Protein AF-A0A5M7BKN8-F1 (afdb_monomer)

pLDDT: mean 90.54, std 12.96, range [47.34, 98.62]

Secondary structure (DSSP, 8-state):
--PPTT---EEEEETTEEEEEPTTS---TT-EEEBTTS-EEEPP---TTGGGSPB-HHHHHHHHHHHHHHHHHHHHH--

InterPro domains:
  IPR031795 Putative zinc-finger containing protein [PF16827] (11-68)

Nearest PDB structures 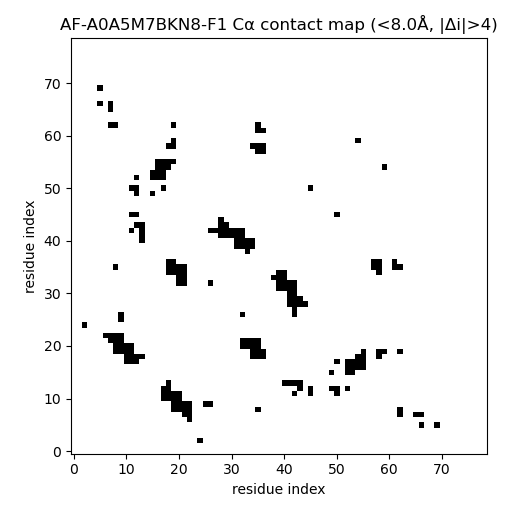(foldseek):
  8qyu-assembly1_A  TM=5.968E-01  e=4.974E+00  Bos taurus
  2xk0-assembly1_A  TM=4.625E-01  e=8.615E+00  Drosophila melanogaster

Organism: Saccharopolyspora hirsuta (NCBI:txid1837)

Structure (mmCIF, N/CA/C/O backbone):
data_AF-A0A5M7BKN8-F1
#
_entry.id   AF-A0A5M7BKN8-F1
#
loop_
_atom_site.group_PDB
_atom_site.id
_atom_site.type_symbol
_atom_site.label_atom_id
_at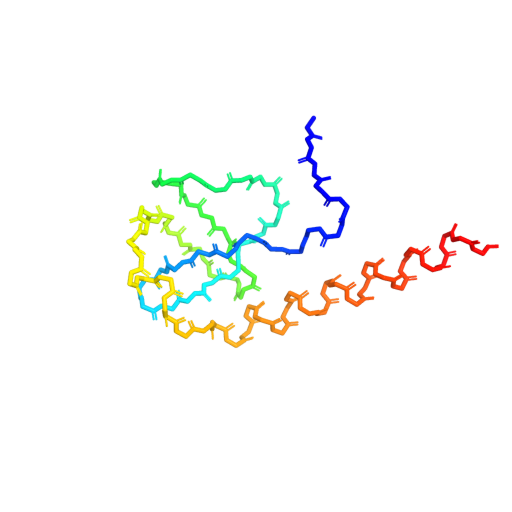om_site.label_alt_id
_atom_site.label_comp_id
_atom_site.label_asym_id
_atom_site.label_entity_id
_atom_site.label_seq_id
_atom_site.pdbx_PDB_ins_code
_atom_site.Cartn_x
_atom_site.Cartn_y
_atom_site.Cartn_z
_atom_site.occupancy
_atom_site.B_iso_or_equiv
_atom_site.auth_seq_id
_atom_site.auth_comp_id
_atom_site.auth_asym_id
_atom_site.auth_atom_id
_atom_site.pdbx_PDB_model_num
ATOM 1 N N . MET A 1 1 ? 12.250 15.214 -5.319 1.00 47.78 1 MET A N 1
ATOM 2 C CA . MET A 1 1 ? 11.233 14.202 -4.960 1.00 47.78 1 MET A CA 1
ATOM 3 C C . MET A 1 1 ? 11.901 12.840 -5.037 1.00 47.78 1 MET A C 1
ATOM 5 O O . MET A 1 1 ? 12.439 12.520 -6.085 1.00 47.78 1 MET A O 1
ATOM 9 N N . PHE A 1 2 ? 11.967 12.099 -3.930 1.00 47.81 2 PHE A N 1
ATOM 10 C CA . PHE A 1 2 ? 12.526 10.743 -3.905 1.00 47.81 2 PHE A CA 1
ATOM 11 C C . PHE A 1 2 ? 11.395 9.756 -4.216 1.00 47.81 2 PHE A C 1
ATOM 13 O O . PHE A 1 2 ? 10.582 9.463 -3.343 1.00 47.81 2 PHE A O 1
ATOM 20 N N . GLN A 1 3 ? 11.323 9.266 -5.452 1.00 56.19 3 GLN A N 1
ATOM 21 C CA . GLN A 1 3 ? 10.674 7.986 -5.723 1.00 56.19 3 GLN A CA 1
ATOM 22 C C . GLN A 1 3 ? 11.773 6.923 -5.629 1.00 56.19 3 GLN A C 1
ATOM 24 O O . GLN A 1 3 ? 12.745 7.010 -6.382 1.00 56.19 3 GLN A O 1
ATOM 29 N N . PRO A 1 4 ? 11.703 5.969 -4.684 1.00 58.62 4 PRO A N 1
ATOM 30 C CA . PRO A 1 4 ? 12.657 4.871 -4.654 1.00 58.62 4 PRO A CA 1
ATOM 31 C C . PRO A 1 4 ? 12.533 4.099 -5.967 1.00 58.62 4 PRO A C 1
ATOM 33 O O . PRO A 1 4 ? 11.422 3.717 -6.345 1.00 58.62 4 PRO A O 1
ATOM 36 N N . ALA A 1 5 ? 13.649 3.880 -6.663 1.00 69.44 5 ALA A N 1
ATOM 37 C CA . ALA A 1 5 ? 13.672 2.994 -7.821 1.00 69.44 5 ALA A CA 1
ATOM 38 C C . ALA A 1 5 ? 13.012 1.654 -7.440 1.00 69.44 5 ALA A C 1
ATOM 40 O O . ALA A 1 5 ? 13.344 1.070 -6.408 1.00 69.44 5 ALA A O 1
ATOM 41 N N . GLY A 1 6 ? 12.031 1.211 -8.230 1.00 80.62 6 GLY A N 1
ATOM 42 C CA . GLY A 1 6 ? 11.322 -0.052 -8.000 1.00 80.62 6 GLY A CA 1
ATOM 43 C C . GLY A 1 6 ? 10.149 -0.010 -7.010 1.00 80.62 6 GLY A C 1
ATOM 44 O O . GLY A 1 6 ? 9.574 -1.060 -6.723 1.00 80.62 6 GLY A O 1
ATOM 45 N N . LEU A 1 7 ? 9.736 1.155 -6.493 1.00 90.69 7 LEU A N 1
ATOM 46 C CA . LEU A 1 7 ? 8.503 1.231 -5.701 1.00 90.69 7 LEU A CA 1
ATOM 47 C C . LEU A 1 7 ? 7.265 1.027 -6.591 1.00 90.69 7 LEU A C 1
ATOM 49 O O . LEU A 1 7 ? 6.932 1.874 -7.415 1.00 90.69 7 LEU A O 1
ATOM 53 N N . VAL A 1 8 ? 6.538 -0.068 -6.367 1.00 95.62 8 VAL A N 1
ATOM 54 C CA . VAL A 1 8 ? 5.343 -0.419 -7.160 1.00 95.62 8 VAL A CA 1
ATOM 55 C C . VAL A 1 8 ? 4.018 -0.124 -6.460 1.00 95.62 8 VAL A C 1
ATOM 57 O O . VAL A 1 8 ? 2.991 -0.020 -7.131 1.00 95.62 8 VAL A O 1
ATOM 60 N N . ALA A 1 9 ? 4.023 0.020 -5.130 1.00 96.94 9 ALA A N 1
ATOM 61 C CA . ALA A 1 9 ? 2.828 0.299 -4.339 1.00 96.94 9 ALA A CA 1
ATOM 62 C C . ALA A 1 9 ? 3.158 0.863 -2.950 1.00 96.94 9 ALA A C 1
ATOM 64 O O . ALA A 1 9 ? 4.160 0.481 -2.342 1.00 96.94 9 ALA A O 1
ATOM 65 N N . TYR A 1 10 ? 2.248 1.668 -2.395 1.00 97.06 10 TYR A N 1
ATOM 66 C CA . TYR A 1 10 ? 2.179 1.900 -0.949 1.00 97.06 10 TYR A CA 1
ATOM 67 C C . TYR A 1 10 ? 1.066 1.054 -0.341 1.00 97.06 10 TYR A C 1
ATOM 69 O O . TYR A 1 10 ? -0.104 1.265 -0.636 1.00 97.06 10 TYR A O 1
ATOM 77 N N . TRP A 1 11 ? 1.401 0.119 0.541 1.00 97.44 11 TRP A N 1
ATOM 78 C CA . TRP A 1 11 ? 0.394 -0.717 1.192 1.00 97.44 11 TRP A CA 1
ATOM 79 C C . TRP A 1 11 ? -0.306 0.030 2.322 1.00 97.44 11 TRP A C 1
ATOM 81 O O . TRP A 1 11 ? 0.372 0.642 3.150 1.00 97.44 11 TRP A O 1
ATOM 91 N N . ARG A 1 12 ? -1.640 -0.024 2.384 1.00 97.44 12 ARG A N 1
ATOM 92 C CA . ARG A 1 12 ? -2.437 0.528 3.489 1.00 97.44 12 ARG A CA 1
ATOM 93 C C . ARG A 1 12 ? -3.625 -0.382 3.818 1.00 97.44 12 ARG A C 1
ATOM 95 O O . ARG A 1 12 ? -4.312 -0.810 2.889 1.00 97.44 12 ARG A O 1
ATOM 102 N N . PRO A 1 13 ? -3.857 -0.711 5.101 1.00 97.31 13 PRO A N 1
ATOM 103 C CA . PRO A 1 13 ? -5.069 -1.404 5.501 1.00 97.31 13 PRO A CA 1
ATOM 104 C C . PRO A 1 13 ? -6.258 -0.440 5.463 1.00 97.31 13 PRO A C 1
ATOM 106 O O . PRO A 1 13 ? -6.164 0.693 5.937 1.00 97.31 13 PRO A O 1
ATOM 109 N N . VAL A 1 14 ? -7.352 -0.896 4.865 1.00 94.88 14 VAL A N 1
ATOM 110 C CA . VAL A 1 14 ? -8.637 -0.201 4.765 1.00 94.88 14 VAL A CA 1
ATOM 111 C C . VAL A 1 14 ? -9.719 -1.265 4.917 1.00 94.88 14 VAL A C 1
ATOM 113 O O . VAL A 1 14 ? -9.641 -2.306 4.271 1.00 94.88 14 VAL A O 1
ATOM 116 N N . ASP A 1 15 ? -10.681 -1.038 5.810 1.00 90.38 15 ASP A N 1
ATOM 117 C CA . ASP A 1 15 ? -11.841 -1.918 6.017 1.00 90.38 15 ASP A CA 1
ATOM 118 C C . ASP A 1 15 ? -11.490 -3.413 6.173 1.00 90.38 15 ASP A C 1
ATOM 120 O O . ASP A 1 15 ? -12.143 -4.302 5.631 1.00 90.38 15 ASP A O 1
ATOM 124 N N . GLY A 1 16 ? -10.418 -3.702 6.921 1.00 94.81 16 GLY A N 1
ATOM 125 C CA . GLY A 1 16 ? -9.986 -5.072 7.216 1.00 94.81 16 GLY A CA 1
ATOM 126 C C . GLY A 1 16 ? -9.238 -5.779 6.081 1.00 94.81 16 GLY A C 1
ATOM 127 O O . GLY A 1 16 ? -8.971 -6.975 6.193 1.00 94.81 16 GLY A O 1
ATOM 128 N N . VAL A 1 17 ? -8.860 -5.072 5.011 1.00 97.31 17 VAL A N 1
ATOM 129 C CA . VAL A 1 17 ? -8.047 -5.601 3.905 1.00 97.31 17 VAL A CA 1
ATOM 130 C C . VAL A 1 17 ? -6.900 -4.641 3.591 1.00 97.31 17 VAL A C 1
ATOM 132 O O . VAL A 1 17 ? -7.050 -3.422 3.584 1.00 97.31 17 VAL A O 1
ATOM 135 N N . ARG A 1 18 ? -5.713 -5.171 3.298 1.00 98.00 18 ARG A N 1
ATOM 136 C CA . ARG A 1 18 ? -4.563 -4.369 2.873 1.00 98.00 18 ARG A CA 1
ATOM 137 C C . ARG A 1 18 ? -4.575 -4.164 1.362 1.00 98.00 18 ARG A C 1
ATOM 139 O O . ARG A 1 18 ? -4.338 -5.103 0.598 1.00 98.00 18 ARG A O 1
ATOM 146 N N . HIS A 1 19 ? -4.813 -2.926 0.943 1.00 98.44 19 HIS A N 1
ATOM 147 C CA . HIS A 1 19 ? -4.775 -2.499 -0.452 1.00 98.44 19 HIS A CA 1
ATOM 148 C C . HIS A 1 19 ? -3.414 -1.899 -0.808 1.00 98.44 19 HIS A C 1
ATOM 150 O O . HIS A 1 19 ? -2.742 -1.288 0.027 1.00 98.44 19 HIS A O 1
ATOM 156 N N . GLY A 1 20 ? -3.001 -2.076 -2.061 1.00 98.12 20 GLY A N 1
ATOM 157 C CA . GLY A 1 20 ? -1.862 -1.361 -2.627 1.00 98.12 20 GLY A CA 1
ATOM 158 C C . GLY A 1 20 ? -2.358 -0.058 -3.235 1.00 98.12 20 GLY A C 1
ATOM 159 O O . GLY A 1 20 ? -3.256 -0.093 -4.064 1.00 98.12 20 GLY A O 1
ATOM 160 N N . LEU A 1 21 ? -1.809 1.080 -2.830 1.00 97.69 21 LEU A N 1
ATOM 161 C CA . LEU A 1 21 ? -2.067 2.387 -3.436 1.00 97.69 21 LEU A CA 1
ATOM 162 C C . LEU A 1 21 ? -1.062 2.649 -4.554 1.00 97.69 21 LEU A C 1
ATOM 164 O O . LEU A 1 21 ? 0.085 2.193 -4.468 1.00 97.69 21 LEU A O 1
ATOM 168 N N . LEU A 1 22 ? -1.460 3.435 -5.558 1.00 94.19 22 LEU A N 1
ATOM 169 C CA . LEU A 1 22 ? -0.539 3.875 -6.608 1.00 94.19 22 LEU A CA 1
ATOM 170 C C . LEU A 1 22 ? 0.707 4.564 -6.004 1.00 94.19 22 LEU A C 1
ATOM 172 O O . LEU A 1 22 ? 0.562 5.397 -5.098 1.00 94.19 22 LEU A O 1
ATOM 176 N N . PRO A 1 23 ? 1.924 4.266 -6.505 1.00 92.06 23 PRO A N 1
ATOM 177 C CA . PRO A 1 23 ? 3.190 4.763 -5.957 1.00 92.06 23 PRO A CA 1
ATOM 178 C C . PRO A 1 23 ? 3.510 6.202 -6.408 1.00 92.06 23 PRO A C 1
ATOM 180 O O . PRO A 1 23 ? 4.645 6.525 -6.745 1.00 92.06 23 PRO A O 1
ATOM 183 N N . THR A 1 24 ? 2.506 7.079 -6.451 1.00 89.75 24 THR A N 1
ATOM 184 C CA . THR A 1 24 ? 2.661 8.479 -6.875 1.00 89.75 24 THR A CA 1
ATOM 185 C C . THR A 1 24 ? 3.355 9.309 -5.797 1.00 89.75 24 THR A C 1
ATOM 187 O O . THR A 1 24 ? 4.400 9.903 -6.046 1.00 89.75 24 THR A O 1
ATOM 190 N N . GLU A 1 25 ? 2.816 9.279 -4.579 1.00 90.62 25 GLU A N 1
ATOM 191 C CA . GLU A 1 25 ? 3.350 9.963 -3.398 1.00 90.62 25 GLU A CA 1
ATOM 192 C C . GLU A 1 25 ? 3.068 9.168 -2.108 1.00 90.62 25 GLU A C 1
ATOM 194 O O . GLU A 1 25 ? 2.091 8.402 -2.071 1.00 90.62 25 GLU A O 1
ATOM 199 N N . PRO A 1 26 ? 3.868 9.346 -1.036 1.00 93.19 26 PRO A N 1
ATOM 200 C CA . PRO A 1 26 ? 3.579 8.754 0.267 1.00 93.19 26 PRO A CA 1
ATOM 201 C C . PRO A 1 26 ? 2.156 9.095 0.738 1.00 93.19 26 PRO A C 1
ATOM 203 O O . PRO A 1 26 ? 1.754 10.252 0.652 1.00 93.19 26 PRO A O 1
ATOM 206 N N . PRO A 1 27 ? 1.369 8.119 1.218 1.00 94.19 27 PRO A N 1
ATOM 207 C CA . PRO A 1 27 ? -0.004 8.370 1.642 1.00 94.19 27 PRO A CA 1
ATOM 208 C C . PRO A 1 27 ? -0.078 8.880 3.087 1.00 94.19 27 PRO A C 1
ATOM 210 O O . PRO A 1 27 ? 0.605 8.359 3.980 1.00 94.19 27 PRO A O 1
ATOM 213 N N . TYR A 1 28 ? -0.982 9.830 3.313 1.00 94.56 28 TYR A N 1
ATOM 214 C CA . TYR A 1 28 ? -1.283 10.456 4.601 1.00 94.56 28 TYR A CA 1
ATOM 215 C C . TYR A 1 28 ? -2.739 10.187 5.019 1.00 94.56 28 TYR A C 1
ATOM 217 O O . TYR A 1 28 ? -3.609 10.103 4.149 1.00 94.56 28 TYR A O 1
ATOM 2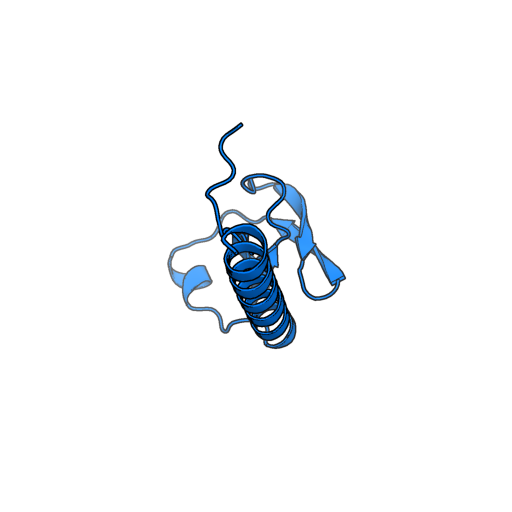25 N N . PRO A 1 29 ? -3.041 10.063 6.328 1.00 95.31 29 PRO A N 1
ATOM 226 C CA . PRO A 1 29 ? -4.413 9.881 6.797 1.00 95.31 29 PRO A CA 1
ATOM 227 C C . PRO A 1 29 ? -5.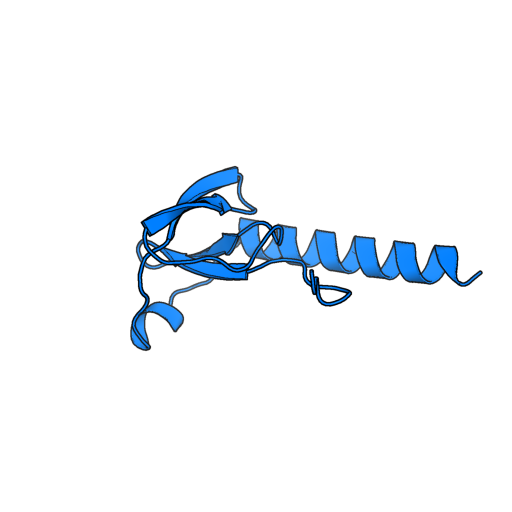359 10.996 6.328 1.00 95.31 29 PRO A C 1
ATOM 229 O O . PRO A 1 29 ? -4.994 12.170 6.349 1.00 95.31 29 PRO A O 1
ATOM 232 N N . GLY A 1 30 ? -6.577 10.622 5.937 1.00 95.62 30 GLY A N 1
ATOM 233 C CA . GLY A 1 30 ? -7.618 11.521 5.430 1.00 95.62 30 GLY A CA 1
ATOM 234 C C . GLY A 1 30 ? -7.578 11.771 3.919 1.00 95.62 30 GLY A C 1
ATOM 235 O O . GLY A 1 30 ? -8.515 12.359 3.390 1.00 95.62 30 GLY A O 1
ATOM 236 N N . GLN A 1 31 ? -6.539 11.320 3.208 1.00 96.12 31 GLN A N 1
ATOM 237 C CA . GLN A 1 31 ? -6.479 11.429 1.747 1.00 96.12 31 GLN A CA 1
ATOM 238 C C . GLN A 1 31 ? -7.368 10.386 1.064 1.00 96.12 31 GLN A C 1
ATOM 240 O O . GLN A 1 31 ? -7.379 9.225 1.471 1.00 96.12 31 GLN A O 1
ATOM 245 N N . GLU A 1 32 ? -8.020 10.762 -0.035 1.00 97.00 32 GLU A N 1
ATOM 246 C CA . GLU A 1 32 ? -8.564 9.800 -0.995 1.00 97.00 32 GLU A CA 1
ATOM 247 C C . GLU A 1 32 ? -7.470 9.352 -1.961 1.00 97.00 32 GLU A C 1
ATOM 249 O O . GLU A 1 32 ? -6.709 10.167 -2.492 1.00 97.00 32 GLU A O 1
ATOM 254 N N . ARG A 1 33 ? -7.353 8.042 -2.168 1.00 96.62 33 ARG A N 1
ATOM 255 C CA . ARG A 1 33 ? -6.321 7.454 -3.022 1.00 96.62 33 ARG A CA 1
ATOM 256 C C . ARG A 1 33 ? -6.890 6.315 -3.844 1.00 96.62 33 ARG A C 1
ATOM 258 O O . ARG A 1 33 ? -7.646 5.486 -3.345 1.00 96.62 33 ARG A O 1
ATOM 265 N N . GLU A 1 34 ? -6.459 6.252 -5.095 1.00 97.19 34 GLU A N 1
ATOM 266 C CA . GLU A 1 34 ? -6.731 5.115 -5.962 1.00 97.19 34 GLU A CA 1
ATOM 267 C C . GLU A 1 34 ? -5.835 3.929 -5.577 1.00 97.19 34 GLU A C 1
ATOM 269 O O . GLU A 1 34 ? -4.613 4.049 -5.388 1.00 97.19 34 GLU A O 1
ATOM 274 N N . THR A 1 35 ? -6.472 2.772 -5.442 1.00 97.81 35 THR A N 1
ATOM 275 C CA . THR A 1 35 ? -5.819 1.486 -5.222 1.00 97.81 35 THR A CA 1
ATOM 276 C C . THR A 1 35 ? -5.452 0.829 -6.550 1.00 97.81 35 THR A C 1
ATOM 278 O O . THR A 1 35 ? -6.031 1.093 -7.597 1.00 97.81 35 THR A O 1
ATOM 281 N N . LEU A 1 36 ? -4.526 -0.118 -6.496 1.00 98.19 36 LEU A N 1
ATOM 282 C CA . LEU A 1 36 ? -4.129 -0.946 -7.625 1.00 98.19 36 LEU A CA 1
ATOM 283 C C . LEU A 1 36 ? -5.272 -1.800 -8.191 1.00 98.19 36 LEU A C 1
ATOM 285 O O . LEU A 1 36 ? -5.223 -2.169 -9.358 1.00 98.19 36 LEU A O 1
ATOM 289 N N . CYS A 1 37 ? -6.304 -2.097 -7.395 1.00 97.94 37 CYS A N 1
ATOM 290 C CA . CYS A 1 37 ? -7.496 -2.799 -7.869 1.00 97.94 37 CYS A CA 1
ATOM 291 C C . CYS A 1 37 ? -8.578 -1.867 -8.443 1.00 97.94 37 CYS A C 1
ATOM 293 O O . CYS A 1 37 ? -9.677 -2.338 -8.723 1.00 97.94 37 CYS A O 1
ATOM 295 N N . GLY A 1 38 ? -8.293 -0.570 -8.607 1.00 97.00 38 GLY A N 1
ATOM 296 C CA . GLY A 1 38 ? -9.204 0.414 -9.205 1.00 97.00 38 GLY A CA 1
ATOM 297 C C . GLY A 1 38 ? -10.243 1.005 -8.246 1.00 97.00 38 GLY A C 1
ATOM 298 O O . GLY A 1 38 ? -11.056 1.827 -8.655 1.00 97.00 38 GLY A O 1
ATOM 299 N N . THR A 1 39 ? -10.229 0.620 -6.968 1.00 96.38 39 THR A N 1
ATOM 300 C CA . THR A 1 39 ? -11.107 1.208 -5.945 1.00 96.38 39 THR A CA 1
ATOM 301 C C . THR A 1 39 ? -10.482 2.482 -5.384 1.00 96.38 39 THR A C 1
ATOM 303 O O . THR A 1 39 ? -9.288 2.487 -5.073 1.00 96.38 39 THR A O 1
ATOM 306 N N . THR A 1 40 ? -11.276 3.531 -5.180 1.00 97.19 40 THR A N 1
ATOM 307 C CA . THR A 1 40 ? -10.868 4.708 -4.398 1.00 97.19 40 THR A CA 1
ATOM 308 C C . THR A 1 40 ? -11.150 4.471 -2.920 1.00 97.19 40 THR A C 1
ATOM 310 O O . THR A 1 40 ? -12.256 4.073 -2.559 1.00 97.19 40 THR A O 1
ATOM 313 N N . VAL A 1 41 ? -10.155 4.713 -2.067 1.00 96.56 41 VAL A N 1
ATOM 314 C CA . VAL A 1 41 ? -10.259 4.535 -0.612 1.00 96.56 41 VAL A CA 1
ATOM 315 C C . VAL A 1 41 ? -9.821 5.789 0.130 1.00 96.56 41 VAL A C 1
ATOM 317 O O . VAL A 1 41 ? -8.928 6.506 -0.324 1.00 96.56 41 VAL A O 1
ATOM 320 N N . THR A 1 42 ? -10.389 6.017 1.312 1.00 97.44 42 THR A N 1
ATOM 321 C CA . THR A 1 42 ? -9.856 6.995 2.264 1.00 97.44 42 THR A CA 1
ATOM 322 C C . THR A 1 42 ? -8.754 6.345 3.096 1.00 97.44 42 THR A C 1
ATOM 324 O O . THR A 1 42 ? -8.965 5.326 3.752 1.00 97.44 42 THR A O 1
ATOM 327 N N . VAL A 1 43 ? -7.559 6.931 3.091 1.00 95.69 43 VAL A N 1
ATOM 328 C CA . VAL A 1 43 ? -6.432 6.455 3.896 1.00 95.69 43 VAL A CA 1
ATOM 329 C C . VAL A 1 43 ? -6.735 6.702 5.371 1.00 95.69 43 VAL A C 1
ATOM 331 O O . VAL A 1 43 ? -6.870 7.844 5.808 1.00 95.69 43 VAL A O 1
ATOM 334 N N . LEU A 1 44 ? -6.807 5.635 6.158 1.00 92.62 44 LEU A N 1
ATOM 335 C CA . LEU A 1 44 ? -6.988 5.718 7.606 1.00 92.62 44 LEU A CA 1
ATOM 336 C C . LEU A 1 44 ? -5.634 5.820 8.317 1.00 92.62 44 LEU A C 1
ATOM 338 O O . LEU A 1 44 ? -4.587 5.517 7.741 1.00 92.62 44 LEU A O 1
ATOM 342 N N . LYS A 1 45 ? -5.641 6.241 9.587 1.00 95.31 45 LYS A N 1
ATOM 343 C CA . LYS A 1 45 ? -4.485 6.064 10.476 1.00 95.31 45 LYS A CA 1
ATOM 344 C C . LYS A 1 45 ? -4.514 4.617 10.990 1.00 95.31 45 LYS A C 1
ATOM 346 O O . LYS A 1 45 ? -5.375 4.328 11.818 1.00 95.31 45 LYS A O 1
ATOM 351 N N . PRO A 1 46 ? -3.621 3.725 10.526 1.00 94.19 46 PRO A N 1
ATOM 352 C CA . PRO A 1 46 ? -3.674 2.324 10.914 1.00 94.19 46 PRO A CA 1
ATOM 353 C C . PRO A 1 46 ? -3.128 2.116 12.328 1.00 94.19 46 PRO A C 1
ATOM 355 O O . PRO A 1 46 ? -2.200 2.808 12.761 1.00 94.19 46 PRO A O 1
ATOM 358 N N . THR A 1 47 ? -3.683 1.132 13.021 1.00 95.88 47 THR A N 1
ATOM 359 C CA . THR A 1 47 ? -3.100 0.500 14.207 1.00 95.88 47 THR A CA 1
ATOM 360 C C . THR A 1 47 ? -2.161 -0.638 13.800 1.00 95.88 47 THR A C 1
ATOM 362 O O . THR A 1 47 ? -2.169 -1.081 12.650 1.00 95.88 47 THR A O 1
ATOM 365 N N . ASP A 1 48 ? -1.379 -1.161 14.746 1.00 96.38 48 ASP A N 1
ATOM 366 C CA . ASP A 1 48 ? -0.521 -2.329 14.502 1.00 96.38 48 ASP A CA 1
ATOM 367 C C . ASP A 1 48 ? -1.330 -3.578 14.110 1.00 96.38 48 ASP A C 1
ATOM 369 O O . ASP A 1 48 ? -0.875 -4.381 13.297 1.00 96.38 48 ASP A O 1
ATOM 373 N N . LEU A 1 49 ? -2.554 -3.723 14.636 1.00 96.56 49 LEU A N 1
ATOM 374 C CA . LEU A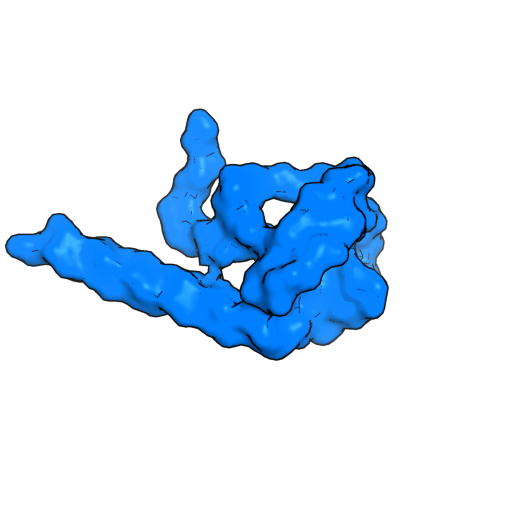 1 49 ? -3.440 -4.844 14.318 1.00 96.56 49 LEU A CA 1
ATOM 375 C C . LEU A 1 49 ? -3.978 -4.764 12.885 1.00 96.56 49 LEU A C 1
ATOM 377 O O . LEU A 1 49 ? -4.067 -5.788 12.211 1.00 96.56 49 LEU A O 1
ATOM 381 N N . ASP A 1 50 ? -4.277 -3.562 12.388 1.00 96.44 50 ASP A N 1
ATOM 382 C CA . ASP A 1 50 ? -4.782 -3.375 11.020 1.00 96.44 50 ASP A CA 1
ATOM 383 C C . ASP A 1 50 ? -3.777 -3.869 9.975 1.00 96.44 50 ASP A C 1
ATOM 385 O O . ASP A 1 50 ? -4.148 -4.383 8.919 1.00 96.44 50 ASP A O 1
ATOM 389 N N . TRP A 1 51 ? -2.480 -3.781 10.276 1.00 96.25 51 TRP A N 1
ATOM 390 C CA . TRP A 1 51 ? -1.433 -4.300 9.402 1.00 96.25 51 TRP A CA 1
ATOM 391 C C . TRP A 1 51 ? -1.429 -5.820 9.278 1.00 96.25 51 TRP A C 1
ATOM 393 O O . TRP A 1 51 ? -0.847 -6.323 8.317 1.00 96.25 51 TRP A O 1
ATOM 403 N N . LEU A 1 52 ? -2.104 -6.547 10.172 1.00 96.94 52 LEU A N 1
ATOM 404 C CA . LEU A 1 52 ? -2.266 -8.001 10.088 1.00 96.94 52 LEU A CA 1
ATOM 405 C C . LEU A 1 52 ? -3.406 -8.425 9.151 1.00 96.94 52 LEU A C 1
ATOM 407 O O . LEU A 1 52 ? -3.575 -9.619 8.905 1.00 96.94 52 LEU A O 1
ATOM 411 N N . ALA A 1 53 ? -4.157 -7.472 8.591 1.00 96.88 53 ALA A N 1
ATOM 412 C CA . ALA A 1 53 ? -5.195 -7.745 7.606 1.00 96.88 53 ALA A CA 1
ATOM 413 C C . ALA A 1 53 ? -4.672 -8.572 6.408 1.00 96.88 53 ALA A C 1
ATOM 415 O O . ALA A 1 53 ? -3.509 -8.415 5.993 1.00 96.88 53 ALA A O 1
ATOM 416 N N . PRO A 1 54 ? -5.519 -9.427 5.801 1.00 98.00 54 PRO A N 1
ATOM 417 C CA . PRO A 1 54 ? -5.189 -10.095 4.548 1.00 98.00 54 PRO A CA 1
ATOM 418 C C . PRO A 1 54 ? -4.894 -9.074 3.445 1.00 98.00 54 PRO A C 1
ATOM 420 O O . PRO A 1 54 ? -5.380 -7.945 3.461 1.00 98.00 54 PRO A O 1
ATOM 423 N N . THR A 1 55 ? -4.097 -9.475 2.456 1.00 98.38 55 THR A N 1
ATOM 424 C CA . THR A 1 55 ? -3.808 -8.610 1.302 1.00 98.38 55 THR A CA 1
ATOM 425 C C . THR A 1 55 ? -4.899 -8.768 0.256 1.00 98.38 55 THR A C 1
ATOM 427 O O . THR A 1 55 ? -5.290 -9.892 -0.056 1.00 98.38 55 THR A O 1
ATOM 430 N N . CYS A 1 56 ? -5.356 -7.662 -0.328 1.00 98.62 56 CYS A N 1
ATOM 431 C CA . CYS A 1 56 ? -6.222 -7.696 -1.500 1.00 98.62 56 CYS A CA 1
ATOM 432 C C . CYS A 1 56 ? -5.501 -8.430 -2.647 1.00 98.62 56 CYS A C 1
ATOM 434 O O . CYS A 1 56 ? -4.477 -7.950 -3.137 1.00 98.62 56 CYS A O 1
ATOM 436 N N . GLY A 1 57 ? -6.034 -9.580 -3.077 1.00 98.50 57 GLY A N 1
ATOM 437 C CA . GLY A 1 57 ? -5.447 -10.407 -4.142 1.00 98.50 57 GLY A CA 1
ATOM 438 C C . GLY A 1 57 ? -5.194 -9.633 -5.443 1.00 98.50 57 GLY A C 1
ATOM 439 O O . GLY A 1 57 ? -4.050 -9.582 -5.887 1.00 98.50 57 GLY A O 1
ATOM 440 N N . PRO A 1 58 ? -6.197 -8.921 -5.994 1.00 98.62 58 PRO A N 1
ATOM 441 C CA . PRO A 1 58 ? -6.000 -8.089 -7.181 1.00 98.62 58 PRO A CA 1
ATOM 442 C C . PRO A 1 58 ? -4.908 -7.020 -7.025 1.00 98.62 58 PRO A C 1
ATOM 444 O O . PRO A 1 58 ? -4.112 -6.818 -7.937 1.00 98.62 58 PRO A O 1
ATOM 447 N N . CYS A 1 59 ? -4.812 -6.363 -5.860 1.00 98.50 59 CYS A N 1
ATOM 448 C CA . CYS A 1 59 ? -3.729 -5.404 -5.604 1.00 98.50 59 CYS A CA 1
ATOM 449 C C . CYS A 1 59 ? -2.352 -6.081 -5.589 1.00 98.50 59 CYS A C 1
ATOM 451 O O . CYS A 1 59 ? -1.369 -5.488 -6.028 1.00 98.50 59 CYS A O 1
ATOM 453 N N . TRP A 1 60 ? -2.269 -7.297 -5.048 1.00 98.44 60 TRP A N 1
ATOM 454 C CA . 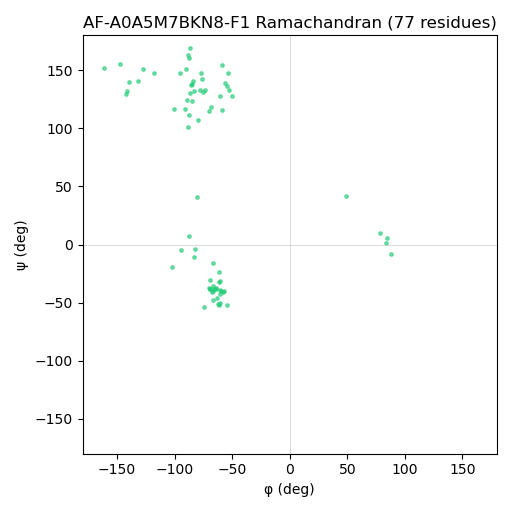TRP A 1 60 ? -1.034 -8.073 -4.996 1.00 98.44 60 TRP A CA 1
ATOM 455 C C . TRP A 1 60 ? -0.558 -8.498 -6.384 1.00 98.44 60 TRP A C 1
ATOM 457 O O . TRP A 1 60 ? 0.609 -8.285 -6.723 1.00 98.44 60 TRP A O 1
ATOM 467 N N . ASP A 1 61 ? -1.457 -9.041 -7.201 1.00 98.62 61 ASP A N 1
ATOM 468 C CA . ASP A 1 61 ? -1.129 -9.455 -8.565 1.00 98.62 61 ASP A CA 1
ATOM 469 C C . ASP A 1 61 ? -0.730 -8.256 -9.432 1.00 98.62 61 ASP A C 1
ATOM 471 O O . ASP A 1 61 ? 0.245 -8.327 -10.183 1.00 98.62 61 ASP A O 1
ATOM 475 N N . GLU A 1 62 ? -1.405 -7.118 -9.257 1.00 98.38 62 GLU A N 1
ATOM 476 C CA . GLU A 1 62 ? -1.046 -5.872 -9.929 1.00 98.38 62 GLU A CA 1
ATOM 477 C C . GLU A 1 62 ? 0.343 -5.365 -9.525 1.00 98.38 62 GLU A C 1
ATOM 479 O O . GLU A 1 62 ? 1.150 -4.994 -10.381 1.00 98.38 62 GLU A 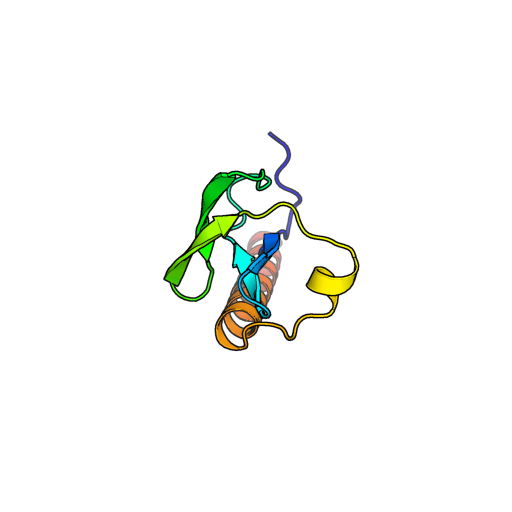O 1
ATOM 484 N N . ALA A 1 63 ? 0.651 -5.369 -8.226 1.00 97.56 63 ALA A N 1
ATOM 485 C CA . ALA A 1 63 ? 1.961 -4.958 -7.731 1.00 97.56 63 ALA A CA 1
ATOM 486 C C . ALA A 1 63 ? 3.077 -5.853 -8.292 1.00 97.56 63 ALA A C 1
ATOM 488 O O . ALA A 1 63 ? 4.114 -5.342 -8.724 1.00 97.56 63 ALA A O 1
ATOM 489 N N . ARG A 1 64 ? 2.847 -7.173 -8.342 1.00 97.62 64 ARG A N 1
ATOM 490 C CA . ARG A 1 64 ? 3.776 -8.137 -8.950 1.00 97.62 64 ARG A CA 1
ATOM 491 C C . ARG A 1 64 ? 3.995 -7.827 -10.430 1.00 97.62 64 ARG A C 1
ATOM 493 O O . ARG A 1 64 ? 5.134 -7.665 -10.849 1.00 97.62 64 ARG A O 1
ATOM 500 N N . ARG A 1 65 ? 2.917 -7.648 -11.195 1.00 97.25 65 ARG A N 1
ATOM 501 C CA . ARG A 1 65 ? 2.989 -7.331 -12.629 1.00 97.25 65 ARG A CA 1
ATOM 502 C C . ARG A 1 65 ? 3.781 -6.050 -12.905 1.00 97.25 65 ARG A C 1
ATOM 504 O O . ARG A 1 65 ? 4.553 -6.000 -13.858 1.00 97.25 65 ARG A O 1
ATOM 511 N N . ARG A 1 66 ? 3.604 -5.010 -12.081 1.00 94.56 66 ARG A N 1
ATOM 512 C CA . ARG A 1 66 ? 4.364 -3.752 -12.194 1.00 94.56 66 ARG A CA 1
ATOM 513 C C . ARG A 1 66 ? 5.847 -3.933 -11.891 1.00 94.56 66 ARG A C 1
ATOM 515 O O . ARG A 1 66 ? 6.664 -3.329 -12.578 1.00 94.56 66 ARG A O 1
ATOM 522 N N . ARG A 1 67 ? 6.185 -4.748 -10.886 1.00 94.44 67 ARG A N 1
ATOM 523 C CA . ARG A 1 67 ? 7.579 -5.075 -10.555 1.00 94.44 67 ARG A CA 1
ATOM 524 C C . ARG A 1 67 ? 8.242 -5.777 -11.734 1.00 94.44 67 ARG A C 1
ATOM 526 O O . ARG A 1 67 ? 9.266 -5.301 -12.203 1.00 94.44 67 ARG A O 1
ATOM 533 N N . ASP A 1 68 ? 7.615 -6.835 -12.236 1.00 94.88 68 ASP A N 1
ATOM 534 C CA . ASP A 1 68 ? 8.170 -7.649 -13.322 1.00 94.88 68 ASP A CA 1
ATOM 535 C C . ASP A 1 68 ? 8.376 -6.800 -14.593 1.00 94.88 68 ASP A C 1
ATOM 537 O O . ASP A 1 68 ? 9.397 -6.903 -1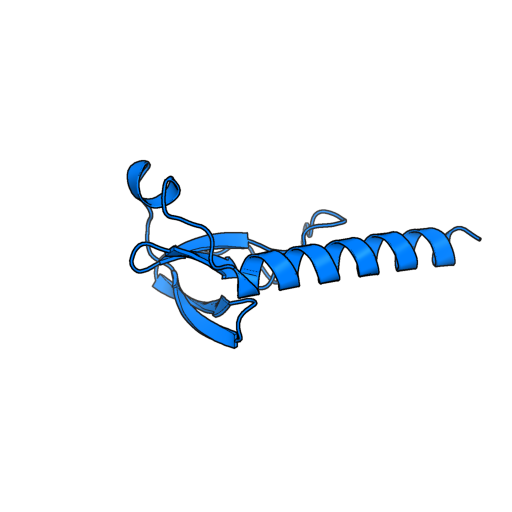5.268 1.00 94.88 68 ASP A O 1
ATOM 541 N N . ALA A 1 69 ? 7.443 -5.884 -14.885 1.00 91.94 69 ALA A N 1
ATOM 542 C CA . ALA A 1 69 ? 7.582 -4.935 -15.991 1.00 91.94 69 ALA A CA 1
ATOM 543 C C . ALA A 1 69 ? 8.729 -3.926 -15.785 1.00 91.94 69 ALA A C 1
ATOM 545 O O . ALA A 1 69 ? 9.418 -3.579 -16.744 1.00 91.94 69 ALA A O 1
ATOM 546 N N . ALA A 1 70 ? 8.937 -3.444 -14.555 1.00 88.81 70 ALA A N 1
ATOM 547 C CA . ALA A 1 70 ? 10.031 -2.528 -14.235 1.00 88.81 70 ALA A CA 1
ATOM 548 C C . ALA A 1 70 ? 11.406 -3.214 -14.323 1.00 88.81 70 ALA A C 1
ATOM 550 O O . ALA A 1 70 ? 12.362 -2.605 -14.809 1.00 88.81 70 ALA A O 1
ATOM 551 N N . GLU A 1 71 ? 11.501 -4.474 -13.893 1.00 88.25 71 GLU A N 1
ATOM 552 C CA . GLU A 1 71 ? 12.705 -5.305 -14.026 1.00 88.25 71 GLU A CA 1
ATOM 553 C C . GLU A 1 71 ? 13.053 -5.521 -15.506 1.00 88.25 71 GLU A C 1
ATOM 555 O O . GLU A 1 71 ? 14.151 -5.161 -15.929 1.00 88.25 71 GLU A O 1
ATOM 560 N N . ALA A 1 72 ? 12.087 -5.955 -16.323 1.00 87.44 72 ALA A N 1
ATOM 561 C CA . ALA A 1 72 ? 12.295 -6.150 -17.759 1.00 87.44 72 ALA A CA 1
ATOM 562 C C . ALA A 1 72 ? 12.709 -4.854 -18.488 1.00 87.44 72 ALA A C 1
ATOM 564 O O . ALA A 1 72 ? 13.584 -4.869 -19.354 1.00 87.44 72 ALA A O 1
ATOM 565 N N . ALA A 1 73 ? 12.116 -3.709 -18.127 1.00 83.38 73 ALA A N 1
ATOM 566 C CA . ALA A 1 73 ? 12.499 -2.414 -18.694 1.00 83.38 73 ALA A CA 1
ATOM 567 C C . ALA A 1 73 ? 13.925 -1.992 -18.294 1.00 83.38 73 ALA A C 1
ATOM 569 O O . ALA A 1 73 ? 14.641 -1.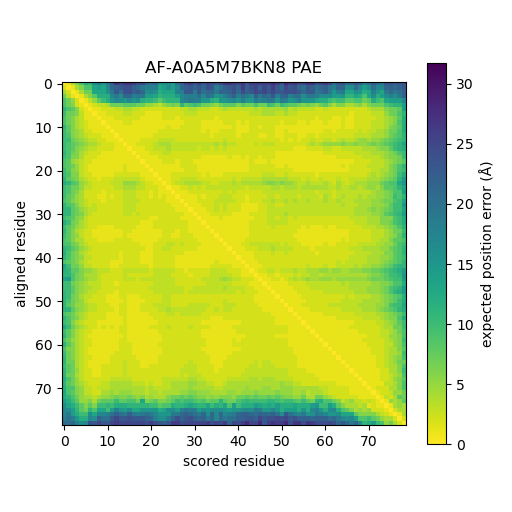397 -19.101 1.00 83.38 73 ALA A O 1
ATOM 570 N N . SER A 1 74 ? 14.342 -2.312 -17.066 1.00 78.94 74 SER A N 1
ATOM 571 C CA . SER A 1 74 ? 15.694 -2.020 -16.577 1.00 78.94 74 SER A CA 1
ATOM 572 C C . SER A 1 74 ? 16.744 -2.876 -17.290 1.00 78.94 74 SER A C 1
ATOM 574 O O . SER A 1 74 ? 17.808 -2.371 -17.641 1.00 78.94 74 SER A O 1
ATOM 576 N N . GLU A 1 75 ? 16.430 -4.145 -17.563 1.00 72.44 75 GLU A N 1
ATOM 577 C CA . GLU A 1 75 ? 17.284 -5.059 -18.332 1.00 72.44 75 GLU A CA 1
ATOM 578 C C . GLU A 1 75 ? 17.406 -4.640 -19.802 1.00 72.44 75 GLU A C 1
ATOM 580 O O . GLU A 1 75 ? 18.500 -4.690 -20.364 1.00 72.44 75 GLU A O 1
ATOM 585 N N . ALA A 1 76 ? 16.311 -4.197 -20.428 1.00 70.81 76 ALA A N 1
ATOM 586 C CA . ALA A 1 76 ? 16.308 -3.744 -21.820 1.00 70.81 76 ALA A CA 1
ATOM 587 C C . ALA A 1 76 ? 17.064 -2.420 -22.032 1.00 70.81 76 ALA A C 1
ATOM 589 O O . ALA A 1 76 ? 17.615 -2.206 -23.104 1.00 70.81 76 ALA A O 1
ATOM 590 N N . GLY A 1 77 ? 17.094 -1.533 -21.031 1.00 61.34 77 GLY A N 1
ATOM 591 C CA . GLY A 1 77 ? 17.839 -0.269 -21.097 1.00 61.34 77 GLY A CA 1
ATOM 592 C C . GLY A 1 77 ? 19.332 -0.384 -20.763 1.00 61.34 77 GLY A C 1
ATOM 593 O O . GLY A 1 77 ? 20.067 0.583 -20.952 1.00 61.34 77 GLY A O 1
ATOM 594 N N . ALA A 1 78 ? 19.775 -1.531 -20.240 1.00 59.25 78 ALA A N 1
ATOM 595 C CA . ALA A 1 78 ? 21.176 -1.816 -19.920 1.00 59.25 78 ALA A CA 1
ATOM 596 C C . ALA A 1 78 ? 21.928 -2.559 -21.047 1.00 59.25 78 ALA A C 1
ATOM 598 O O . ALA A 1 78 ? 23.133 -2.784 -20.918 1.00 59.25 78 ALA A O 1
ATOM 599 N N . GLN A 1 79 ? 21.219 -2.944 -22.114 1.00 47.34 79 GLN A N 1
ATOM 600 C CA . GLN A 1 79 ? 21.739 -3.573 -23.337 1.00 47.34 79 GLN A CA 1
ATOM 601 C C . GLN A 1 79 ? 21.903 -2.532 -24.446 1.00 47.34 79 GLN A C 1
ATOM 603 O O . GLN A 1 79 ? 22.879 -2.665 -25.216 1.00 47.34 79 GLN A O 1
#

Sequence (79 aa):
MFQPAGLVAYWRPVDGVRHGLLPTEPPYPGQERETLCGTTVTVLKPTDLDWLAPTCGPCWDEARRRRDAAEAASEAGAQ

Foldseek 3Di:
DDDDQQDQFDWAQDPLEIFTFGSPDDDDAQDWTATQLRDTDGGHDDDPVSVVGYYDPSSVVSSVVSNVVSVVVVVVVVD

Solvent-accessible surface area (backbone atoms only — not comparable to full-atom values): 4688 Å² total; per-residue (Å²): 134,90,73,64,90,84,64,51,51,46,78,47,47,49,97,74,29,27,37,24,25,57,59,83,64,90,87,53,64,76,40,78,43,53,28,56,67,74,49,75,42,66,37,57,80,75,55,82,69,47,70,69,32,55,67,39,62,60,19,51,55,44,34,49,54,48,43,56,52,51,51,54,52,54,57,64,74,75,109

Mean predicted aligned error: 4.66 Å

Radius of gyration: 13.73 Å; Cα contacts (8 Å, |Δi|>4): 112; chains: 1; bounding box: 34×25×38 Å